Protein AF-A0A519SQ06-F1 (afdb_monomer)

Solvent-accessible surface area (backbone atoms only — not comparable to full-atom values): 6888 Å² total; per-residue (Å²): 136,70,93,83,74,83,56,91,84,48,55,65,47,72,74,46,52,92,54,62,77,70,49,57,60,51,27,54,50,47,44,52,56,49,50,54,53,48,53,51,50,59,60,71,70,55,85,63,97,78,85,66,80,49,72,61,54,48,53,48,54,54,50,53,53,60,54,54,50,48,43,42,72,37,90,89,42,56,62,66,65,45,53,50,51,53,51,52,51,51,52,49,54,52,49,54,55,51,47,29,74,76,29,73,68,47,34,31,61,63,71,65,64,74,120

Structure (mmCIF, N/CA/C/O backbone):
data_AF-A0A519SQ06-F1
#
_entry.id   AF-A0A519SQ06-F1
#
loop_
_atom_site.group_PDB
_atom_site.id
_atom_site.type_symbol
_atom_site.label_atom_id
_atom_site.label_alt_id
_atom_site.label_comp_id
_atom_site.label_asym_id
_atom_site.label_entity_id
_atom_site.label_seq_id
_atom_site.pdbx_PDB_ins_code
_atom_site.Cartn_x
_atom_site.Cartn_y
_atom_site.Cartn_z
_atom_site.occupancy
_atom_site.B_iso_or_equiv
_atom_site.auth_seq_id
_atom_site.auth_comp_id
_atom_site.auth_asym_id
_atom_site.auth_atom_id
_atom_site.pdbx_PDB_model_num
ATOM 1 N N . MET A 1 1 ? 29.173 -5.061 -7.944 1.00 55.84 1 MET A N 1
ATOM 2 C CA . MET A 1 1 ? 29.307 -3.908 -8.856 1.00 55.84 1 MET A CA 1
ATOM 3 C C . MET A 1 1 ? 30.691 -3.307 -8.646 1.00 55.84 1 MET A C 1
ATOM 5 O O . MET A 1 1 ? 31.015 -2.982 -7.506 1.00 55.84 1 MET A O 1
ATOM 9 N N . LYS A 1 2 ? 31.554 -3.299 -9.669 1.00 45.38 2 LYS A N 1
ATOM 10 C CA . LYS A 1 2 ? 32.916 -2.749 -9.555 1.00 45.38 2 LYS A CA 1
ATOM 11 C C . LYS A 1 2 ? 32.844 -1.223 -9.704 1.00 45.38 2 LYS A C 1
ATOM 13 O O . LYS A 1 2 ? 31.951 -0.709 -10.364 1.00 45.38 2 LYS A O 1
ATOM 18 N N . LYS A 1 3 ? 33.758 -0.489 -9.062 1.00 58.38 3 LYS A N 1
ATOM 19 C CA . LYS A 1 3 ? 33.759 0.992 -9.002 1.00 58.38 3 LYS A CA 1
ATOM 20 C C . LYS A 1 3 ? 34.054 1.681 -10.351 1.00 58.38 3 LYS A C 1
ATOM 22 O O . LYS A 1 3 ? 34.097 2.903 -10.404 1.00 58.38 3 LYS A O 1
ATOM 27 N N . GLU A 1 4 ? 34.241 0.905 -11.414 1.00 60.28 4 GLU A N 1
ATOM 28 C CA . GLU A 1 4 ? 34.690 1.346 -12.740 1.00 60.28 4 GLU A CA 1
ATOM 29 C C . GLU A 1 4 ? 33.514 1.642 -13.703 1.00 60.28 4 GLU A C 1
ATOM 31 O O . GLU A 1 4 ? 33.725 2.221 -14.762 1.00 60.28 4 GLU A O 1
ATOM 36 N N . ASP A 1 5 ? 32.266 1.340 -13.308 1.00 58.56 5 ASP A N 1
ATOM 37 C CA . ASP A 1 5 ? 31.071 1.411 -14.174 1.00 58.56 5 ASP A CA 1
ATOM 38 C C . ASP A 1 5 ? 30.225 2.694 -14.018 1.00 58.56 5 ASP A C 1
ATOM 40 O O . ASP A 1 5 ? 29.101 2.758 -14.527 1.00 58.56 5 ASP A O 1
ATOM 44 N N . ILE A 1 6 ? 30.686 3.705 -13.272 1.00 60.03 6 ILE A N 1
ATOM 45 C CA . ILE A 1 6 ? 29.939 4.963 -13.079 1.00 60.03 6 ILE A CA 1
ATOM 46 C C . ILE A 1 6 ? 30.398 5.971 -14.135 1.00 60.03 6 ILE A C 1
ATOM 48 O O . ILE A 1 6 ? 31.214 6.853 -13.877 1.00 60.03 6 ILE A O 1
ATOM 52 N N . VAL A 1 7 ? 29.881 5.816 -15.351 1.00 65.94 7 VAL A N 1
ATOM 53 C CA . VAL A 1 7 ? 30.146 6.724 -16.470 1.00 65.94 7 VAL A CA 1
ATOM 54 C C . VAL A 1 7 ? 28.950 7.670 -16.621 1.00 65.94 7 VAL A C 1
ATOM 56 O O . VAL A 1 7 ? 27.833 7.226 -16.868 1.00 65.94 7 VAL A O 1
ATOM 59 N N . PHE A 1 8 ? 29.167 8.986 -16.497 1.00 65.81 8 PHE A N 1
ATOM 60 C CA . PHE A 1 8 ? 28.112 10.012 -16.648 1.00 65.81 8 PHE A CA 1
ATOM 61 C C . PHE A 1 8 ? 27.435 10.007 -18.033 1.00 65.81 8 PHE A C 1
ATOM 63 O O . PHE A 1 8 ? 26.328 10.509 -18.186 1.00 65.81 8 PHE A O 1
ATOM 70 N N . SER A 1 9 ? 28.093 9.424 -19.037 1.00 70.19 9 SER A N 1
ATOM 71 C CA . SER A 1 9 ? 27.591 9.275 -20.407 1.00 70.19 9 SER A CA 1
ATOM 72 C C . SER A 1 9 ? 26.534 8.172 -20.572 1.00 70.19 9 SER A C 1
ATOM 74 O O . SER A 1 9 ? 25.933 8.072 -21.642 1.00 70.19 9 SER A O 1
ATOM 76 N N . ASP A 1 10 ? 26.313 7.328 -19.562 1.00 75.44 10 ASP A N 1
ATOM 77 C CA . ASP A 1 10 ? 25.464 6.133 -19.648 1.00 75.44 10 ASP A CA 1
ATOM 78 C C . ASP A 1 10 ? 23.989 6.454 -19.317 1.00 75.44 10 ASP A C 1
ATOM 80 O O . ASP A 1 10 ? 23.357 5.856 -18.443 1.00 75.44 10 ASP A O 1
ATOM 84 N N . TRP A 1 11 ? 23.438 7.466 -20.001 1.00 81.81 11 TRP A N 1
ATOM 85 C CA . TRP A 1 11 ? 22.086 8.003 -19.770 1.00 81.81 11 TRP A CA 1
ATOM 86 C C . TRP A 1 11 ? 20.984 6.949 -19.957 1.00 81.81 11 TRP A C 1
ATOM 88 O O . TRP A 1 11 ? 19.940 7.007 -19.308 1.00 81.81 11 TRP A O 1
ATOM 98 N N . GLN A 1 12 ? 21.224 5.952 -20.812 1.00 77.06 12 GLN A N 1
ATOM 99 C CA . GLN A 1 12 ? 20.300 4.843 -21.026 1.00 77.06 12 GLN A CA 1
ATOM 100 C C . GLN A 1 12 ? 20.162 3.985 -19.760 1.00 77.06 12 GLN A C 1
ATOM 102 O O . GLN A 1 12 ? 19.047 3.616 -19.393 1.00 77.06 12 GLN A O 1
ATOM 107 N N . ARG A 1 13 ? 21.266 3.743 -19.041 1.00 77.31 13 ARG A N 1
ATOM 108 C CA . ARG A 1 13 ? 21.257 3.038 -17.752 1.00 77.31 13 ARG A CA 1
ATOM 109 C C . ARG A 1 13 ? 20.608 3.870 -16.648 1.00 77.31 13 ARG A C 1
ATOM 111 O O . ARG A 1 13 ? 20.025 3.311 -15.727 1.00 77.31 13 ARG A O 1
ATOM 118 N N . TRP A 1 14 ? 20.654 5.198 -16.751 1.00 78.25 14 TRP A N 1
ATOM 119 C CA . TRP A 1 14 ? 19.955 6.089 -15.820 1.00 78.25 14 TRP A CA 1
ATOM 120 C C . TRP A 1 14 ? 18.434 6.048 -16.014 1.00 78.25 14 TRP A C 1
ATOM 122 O O . TRP A 1 14 ? 17.700 6.112 -15.032 1.00 78.25 14 TRP A O 1
ATOM 132 N N . LEU A 1 15 ? 17.958 5.930 -17.260 1.00 79.62 15 LEU A N 1
ATOM 133 C CA . LEU A 1 15 ? 16.524 5.908 -17.570 1.00 79.62 15 LEU A CA 1
ATOM 134 C C . LEU A 1 15 ? 15.881 4.525 -17.421 1.00 79.62 15 LEU A C 1
ATOM 136 O O . LEU A 1 15 ? 14.778 4.426 -16.892 1.00 79.62 15 LEU A O 1
ATOM 140 N N . PHE A 1 16 ? 16.539 3.466 -17.894 1.00 77.00 16 PHE A N 1
ATOM 141 C CA . PHE A 1 16 ? 15.963 2.113 -17.928 1.00 77.00 16 PHE A CA 1
ATOM 142 C C . PHE A 1 16 ? 16.541 1.178 -16.858 1.00 77.00 16 PHE A C 1
ATOM 144 O O . PHE A 1 16 ? 16.004 0.093 -16.625 1.00 77.00 16 PHE A O 1
ATOM 151 N N . GLY A 1 17 ? 17.611 1.590 -16.174 1.00 79.69 17 GLY A N 1
ATOM 152 C CA . GLY A 1 17 ? 18.327 0.721 -15.248 1.00 79.69 17 GLY A CA 1
ATOM 153 C C . GLY A 1 17 ? 18.897 -0.504 -15.961 1.00 79.69 17 GLY A C 1
ATOM 154 O O . GLY A 1 17 ? 19.323 -0.437 -17.112 1.00 79.69 17 GLY A O 1
ATOM 155 N N . GLU A 1 18 ? 18.876 -1.636 -15.263 1.00 76.88 18 GLU A N 1
ATOM 156 C CA . GLU A 1 18 ? 19.215 -2.952 -15.823 1.00 76.88 18 GLU A CA 1
ATOM 157 C C . GLU A 1 18 ? 17.979 -3.691 -16.375 1.00 76.88 18 GLU A C 1
ATOM 159 O O . GLU A 1 18 ? 18.082 -4.827 -16.838 1.00 76.88 18 GLU A O 1
ATOM 164 N N . ALA A 1 19 ? 16.793 -3.075 -16.308 1.00 74.31 19 ALA A N 1
ATOM 165 C CA . ALA A 1 19 ? 15.547 -3.709 -16.712 1.00 74.31 19 ALA A CA 1
ATOM 166 C C . ALA A 1 19 ? 15.309 -3.575 -18.231 1.00 74.31 19 ALA A C 1
ATOM 168 O O . ALA A 1 19 ? 15.640 -2.547 -18.829 1.00 74.31 19 ALA A O 1
ATOM 169 N N . PRO A 1 20 ? 14.681 -4.577 -18.877 1.00 82.00 20 PRO A N 1
ATOM 170 C CA . PRO A 1 20 ? 14.287 -4.473 -20.278 1.00 82.00 20 PRO A CA 1
ATOM 171 C C . PRO A 1 20 ? 13.347 -3.275 -20.501 1.00 82.00 20 PRO A C 1
ATOM 173 O O . PRO A 1 20 ? 12.417 -3.099 -19.713 1.00 82.00 20 PRO A O 1
ATOM 176 N N . PRO A 1 21 ? 13.475 -2.499 -21.593 1.00 80.75 21 PRO A N 1
ATOM 177 C CA . PRO A 1 21 ? 12.575 -1.372 -21.867 1.00 80.75 21 PRO A CA 1
ATOM 178 C C . PRO A 1 21 ? 11.085 -1.753 -21.928 1.00 80.75 21 PRO A C 1
ATOM 180 O O . PRO A 1 21 ? 10.222 -0.950 -21.577 1.00 80.75 21 PRO A O 1
ATOM 183 N N . SER A 1 22 ? 10.766 -2.997 -22.306 1.00 84.88 22 SER A N 1
ATOM 184 C CA . SER A 1 22 ? 9.399 -3.540 -22.286 1.00 84.88 22 SER A CA 1
ATOM 185 C C . SER A 1 22 ? 8.788 -3.599 -20.880 1.00 84.88 22 SER A C 1
ATOM 187 O O . SER A 1 22 ? 7.567 -3.512 -20.740 1.00 84.88 22 SER A O 1
ATOM 189 N N . PHE A 1 23 ? 9.617 -3.693 -19.836 1.00 85.50 23 PHE A N 1
ATOM 190 C CA . PHE A 1 23 ? 9.170 -3.725 -18.445 1.00 85.50 23 PHE A CA 1
ATOM 191 C C . PHE A 1 23 ? 8.524 -2.405 -18.014 1.00 85.50 23 PHE A C 1
ATOM 193 O O . PHE A 1 23 ? 7.657 -2.409 -17.151 1.00 85.50 23 PHE A O 1
ATOM 200 N N . VAL A 1 24 ? 8.865 -1.275 -18.642 1.00 87.25 24 VAL A N 1
ATOM 201 C CA . VAL A 1 24 ? 8.234 0.020 -18.335 1.00 87.25 24 VAL A CA 1
ATOM 202 C C . VAL A 1 24 ? 6.728 -0.022 -18.619 1.00 87.25 24 VAL A C 1
ATOM 204 O O . VAL A 1 24 ? 5.926 0.418 -17.794 1.00 87.25 24 VAL A O 1
ATOM 207 N N . GLY A 1 25 ? 6.332 -0.603 -19.758 1.00 89.75 25 GLY A N 1
ATOM 208 C CA . GLY A 1 25 ? 4.922 -0.770 -20.121 1.00 89.75 25 GLY A CA 1
ATOM 209 C C . GLY A 1 25 ? 4.196 -1.760 -19.210 1.00 89.75 25 GLY A C 1
ATOM 210 O O . GLY A 1 25 ? 3.076 -1.499 -18.771 1.00 89.75 25 GLY A O 1
ATOM 211 N N . GLU A 1 26 ? 4.854 -2.867 -18.864 1.00 89.69 26 GLU A N 1
ATOM 212 C CA . GLU A 1 26 ? 4.313 -3.836 -17.911 1.00 89.69 26 GLU A CA 1
ATOM 213 C C . GLU A 1 26 ? 4.112 -3.212 -16.522 1.00 89.69 26 GLU A C 1
ATOM 215 O O . GLU A 1 26 ? 3.044 -3.350 -15.930 1.00 89.69 26 GLU A O 1
ATOM 220 N N . THR A 1 27 ? 5.094 -2.462 -16.027 1.00 91.12 27 THR A N 1
ATOM 221 C CA . THR A 1 27 ? 5.027 -1.732 -14.758 1.00 91.12 27 THR A CA 1
ATOM 222 C C . THR A 1 27 ? 3.893 -0.721 -14.742 1.00 91.12 27 THR A C 1
ATOM 224 O O . THR A 1 27 ? 3.178 -0.642 -13.746 1.00 91.12 27 THR A O 1
ATOM 227 N N . ALA A 1 28 ? 3.661 0.006 -15.837 1.00 91.69 28 ALA A N 1
ATOM 228 C CA . ALA A 1 28 ? 2.525 0.919 -15.941 1.00 91.69 28 ALA A CA 1
ATOM 229 C C . ALA A 1 28 ? 1.179 0.178 -15.810 1.00 91.69 28 ALA A C 1
ATOM 231 O O . ALA A 1 28 ? 0.284 0.631 -15.093 1.00 91.69 28 ALA A O 1
ATOM 232 N N . LEU A 1 29 ? 1.049 -0.998 -16.431 1.00 92.62 29 LEU A N 1
ATOM 233 C CA . LEU A 1 29 ? -0.146 -1.834 -16.302 1.00 92.62 29 LEU A CA 1
ATOM 234 C C . LEU A 1 29 ? -0.297 -2.405 -14.882 1.00 92.62 29 LEU A C 1
ATOM 236 O O . LEU A 1 29 ? -1.381 -2.337 -14.300 1.00 92.62 29 LEU A O 1
ATOM 240 N N . ARG A 1 30 ? 0.790 -2.924 -14.293 1.00 92.12 30 ARG A N 1
ATOM 241 C CA . ARG A 1 30 ? 0.831 -3.414 -12.904 1.00 92.12 30 ARG A CA 1
ATOM 242 C C . ARG A 1 30 ? 0.436 -2.303 -11.924 1.00 92.12 30 ARG A C 1
ATOM 244 O O . ARG A 1 30 ? -0.368 -2.546 -11.025 1.00 92.12 30 ARG A O 1
ATOM 251 N N . ALA A 1 31 ? 0.933 -1.084 -12.137 1.00 92.31 31 ALA A N 1
ATOM 252 C CA . ALA A 1 31 ? 0.591 0.104 -11.359 1.00 92.31 31 ALA A CA 1
ATOM 253 C C . ALA A 1 31 ? -0.908 0.403 -11.412 1.00 92.31 31 ALA A C 1
ATOM 255 O O . ALA A 1 31 ? -1.532 0.620 -10.376 1.00 92.31 31 ALA A O 1
ATOM 256 N N . PHE A 1 32 ? -1.495 0.369 -12.610 1.00 93.56 32 PHE A N 1
ATOM 257 C CA . PHE A 1 32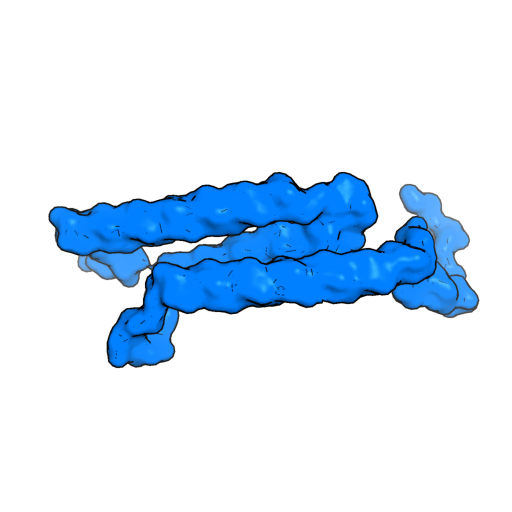 ? -2.921 0.603 -12.801 1.00 93.56 32 PHE A CA 1
ATOM 258 C C . PHE A 1 32 ? -3.776 -0.439 -12.067 1.00 93.56 32 PHE A C 1
ATOM 260 O O . PHE A 1 32 ? -4.693 -0.081 -11.328 1.00 93.56 32 PHE A O 1
ATOM 267 N N . VAL A 1 33 ? -3.444 -1.727 -12.201 1.00 93.12 33 VAL A N 1
ATOM 268 C CA . VAL A 1 33 ? -4.162 -2.815 -11.516 1.00 93.12 33 VAL A CA 1
ATOM 269 C C . VAL A 1 33 ? -4.072 -2.664 -9.998 1.00 93.12 33 VAL A C 1
ATOM 271 O O . VAL A 1 33 ? -5.097 -2.714 -9.315 1.00 93.12 33 VAL A O 1
ATOM 274 N N . ILE A 1 34 ? -2.872 -2.439 -9.454 1.00 92.06 34 ILE A N 1
ATOM 275 C CA . ILE A 1 34 ? -2.711 -2.280 -8.007 1.00 92.06 34 ILE A CA 1
ATOM 276 C C . ILE A 1 34 ? -3.399 -1.010 -7.504 1.00 92.06 34 ILE A C 1
ATOM 278 O O . ILE A 1 34 ? -3.993 -1.038 -6.429 1.00 92.06 34 ILE A O 1
ATOM 282 N N . PHE A 1 35 ? -3.382 0.083 -8.266 1.00 91.38 35 PHE A N 1
ATOM 283 C CA . PHE A 1 35 ? -4.106 1.297 -7.905 1.00 91.38 35 PHE A CA 1
ATOM 284 C C . PHE A 1 35 ? -5.603 1.019 -7.708 1.00 91.38 35 PHE A C 1
ATOM 286 O O . PHE A 1 35 ? -6.168 1.410 -6.686 1.00 91.38 35 PHE A O 1
ATOM 293 N N . LEU A 1 36 ? -6.237 0.273 -8.620 1.00 93.19 36 LEU A N 1
ATOM 294 C CA . LEU A 1 36 ? -7.642 -0.124 -8.476 1.00 93.19 36 LEU A CA 1
ATOM 295 C C . LEU A 1 36 ? -7.872 -0.987 -7.228 1.00 93.19 36 LEU A C 1
ATOM 297 O O . LEU A 1 36 ? -8.796 -0.719 -6.457 1.00 93.19 36 LEU A O 1
ATOM 301 N N . VAL A 1 37 ? -7.013 -1.984 -6.991 1.00 90.75 37 VAL A N 1
ATOM 302 C CA . VAL A 1 37 ? -7.075 -2.830 -5.785 1.00 90.75 37 VAL A CA 1
ATOM 303 C C . VAL A 1 37 ? -6.937 -1.980 -4.520 1.00 90.75 37 VAL A C 1
ATOM 305 O O . VAL A 1 37 ? -7.717 -2.134 -3.581 1.00 90.75 37 VAL A O 1
ATOM 308 N N . MET A 1 38 ? -5.999 -1.035 -4.503 1.00 88.94 38 MET A N 1
ATOM 309 C CA . MET A 1 38 ? -5.769 -0.142 -3.373 1.00 88.94 38 MET A CA 1
ATOM 310 C C . MET A 1 38 ? -6.982 0.745 -3.098 1.00 88.94 38 MET A C 1
ATOM 312 O O . MET A 1 38 ? -7.386 0.885 -1.947 1.00 88.94 38 MET A O 1
ATOM 316 N N . VAL A 1 39 ? -7.608 1.311 -4.133 1.00 89.00 39 VAL A N 1
ATOM 317 C CA . VAL A 1 39 ? -8.836 2.106 -3.979 1.00 89.00 39 VAL A CA 1
ATOM 318 C C . VAL A 1 39 ? -9.943 1.274 -3.328 1.00 89.00 39 VAL A C 1
ATOM 320 O O . VAL A 1 39 ? -10.621 1.761 -2.420 1.00 89.00 39 VAL A O 1
ATOM 323 N N . VAL A 1 40 ? -10.102 0.011 -3.736 1.00 90.44 40 VAL A N 1
ATOM 324 C CA . VAL A 1 40 ? -11.065 -0.913 -3.117 1.00 90.44 40 VAL A CA 1
ATOM 325 C C . VAL A 1 40 ? -10.718 -1.159 -1.647 1.00 90.44 40 VAL A C 1
ATOM 327 O O . VAL A 1 40 ? -11.585 -1.002 -0.789 1.00 90.44 40 VAL A O 1
ATOM 330 N N . ILE A 1 41 ? -9.459 -1.470 -1.330 1.00 86.38 41 ILE A N 1
ATOM 331 C CA . ILE A 1 41 ? -8.998 -1.707 0.048 1.00 86.38 41 ILE A CA 1
ATOM 332 C C . ILE A 1 41 ? -9.236 -0.478 0.929 1.00 86.38 41 ILE A C 1
ATOM 334 O O . ILE A 1 41 ? -9.834 -0.591 1.999 1.00 86.38 41 ILE A O 1
ATOM 338 N N . MET A 1 42 ? -8.846 0.706 0.461 1.00 84.75 42 MET A N 1
ATOM 339 C CA . MET A 1 42 ? -9.041 1.968 1.176 1.00 84.75 42 MET A CA 1
ATOM 340 C C . MET A 1 42 ? -10.526 2.254 1.422 1.00 84.75 42 MET A C 1
ATOM 342 O O . MET A 1 42 ? -10.903 2.737 2.490 1.00 84.75 42 MET A O 1
ATOM 346 N N . ARG A 1 43 ? -11.398 1.911 0.466 1.00 85.56 43 ARG A N 1
ATOM 347 C CA . ARG A 1 43 ? -12.851 2.032 0.635 1.00 85.56 43 ARG A CA 1
ATOM 348 C C . ARG A 1 43 ? -13.390 1.054 1.685 1.00 85.56 43 ARG A C 1
ATOM 350 O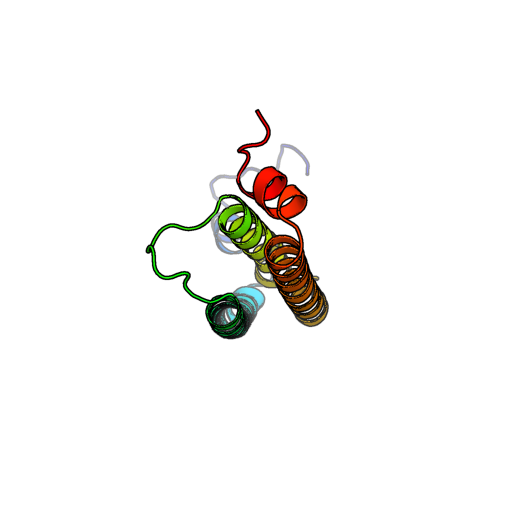 O . ARG A 1 43 ? -14.282 1.426 2.443 1.00 85.56 43 ARG A O 1
ATOM 357 N N . LEU A 1 44 ? -12.831 -0.155 1.767 1.00 84.12 44 LEU A N 1
ATOM 358 C CA . LEU A 1 44 ? -13.195 -1.176 2.759 1.00 84.12 44 LEU A CA 1
ATOM 359 C C . LEU A 1 44 ? -12.677 -0.876 4.174 1.00 84.12 44 LEU A C 1
ATOM 361 O O . LEU A 1 44 ? -13.292 -1.324 5.147 1.00 84.12 44 LEU A O 1
ATOM 365 N N . MET A 1 45 ? -11.583 -0.118 4.306 1.00 78.06 45 MET A N 1
ATOM 366 C CA . MET A 1 45 ? -11.075 0.344 5.605 1.00 78.06 45 MET A CA 1
ATOM 367 C C . MET A 1 45 ? -12.049 1.311 6.301 1.00 78.06 45 MET A C 1
ATOM 369 O O . MET A 1 45 ? -12.111 1.309 7.528 1.00 78.06 45 MET A O 1
ATOM 373 N N . GLY A 1 46 ? -12.878 2.033 5.534 1.00 70.25 46 GLY A N 1
ATOM 374 C CA . GLY A 1 46 ? -13.922 2.929 6.039 1.00 70.25 46 GLY A CA 1
ATOM 375 C C . GLY A 1 46 ? -13.378 4.275 6.535 1.00 70.25 46 GLY A C 1
ATOM 376 O O . GLY A 1 46 ? -12.325 4.349 7.157 1.00 70.25 46 GLY A O 1
ATOM 377 N N . ARG A 1 47 ? -14.099 5.374 6.273 1.00 56.88 47 ARG A N 1
ATOM 378 C CA . ARG A 1 47 ? -13.783 6.690 6.853 1.00 56.88 47 ARG A CA 1
ATOM 379 C C . ARG A 1 47 ? -14.477 6.813 8.205 1.00 56.88 47 ARG A C 1
ATOM 381 O O . ARG A 1 47 ? -15.700 6.926 8.253 1.00 56.88 47 ARG A O 1
ATOM 388 N N . ARG A 1 48 ? -13.725 6.800 9.308 1.00 58.31 48 ARG A N 1
ATOM 389 C CA . ARG A 1 48 ? -14.287 7.156 10.619 1.00 58.31 48 ARG A CA 1
ATOM 390 C C . ARG A 1 48 ? -14.638 8.651 10.619 1.00 58.31 48 ARG A C 1
ATOM 392 O O . ARG A 1 48 ? -13.853 9.481 10.167 1.00 58.31 48 ARG A O 1
ATOM 399 N N . MET A 1 49 ? -15.833 8.977 11.114 1.00 44.59 49 MET A N 1
ATOM 400 C CA . MET A 1 49 ? -16.568 10.252 10.979 1.00 44.59 49 MET A CA 1
ATOM 401 C C . MET A 1 49 ? -15.852 11.554 11.411 1.00 44.59 49 MET A C 1
ATOM 403 O O . MET A 1 49 ? -16.441 12.622 11.300 1.00 44.59 49 MET A O 1
ATOM 407 N N . LYS A 1 50 ? -14.602 11.508 11.889 1.00 49.81 50 LYS A N 1
ATOM 408 C CA . LYS A 1 50 ? -13.861 12.679 12.396 1.00 49.81 50 LYS A CA 1
ATOM 409 C C . LYS A 1 50 ? -12.810 13.245 11.432 1.00 49.81 50 LYS A C 1
ATOM 411 O O . LYS A 1 50 ? -12.158 14.224 11.765 1.00 49.81 50 LYS A O 1
ATOM 416 N N . GLY A 1 51 ? -12.618 12.648 10.253 1.00 59.75 51 GLY A N 1
ATOM 417 C CA . GLY A 1 51 ? -11.672 13.153 9.244 1.00 59.75 51 GLY A CA 1
ATOM 418 C C . GLY A 1 51 ? -10.183 13.009 9.598 1.00 59.75 51 GLY A C 1
ATOM 419 O O . GLY A 1 51 ? -9.342 13.321 8.761 1.00 59.75 51 GLY A O 1
ATOM 420 N N . GLN A 1 52 ? -9.847 12.502 10.789 1.00 63.59 52 GLN A N 1
ATOM 421 C CA . GLN A 1 52 ? -8.477 12.208 11.213 1.00 63.59 52 GLN A CA 1
ATOM 422 C C . GLN A 1 52 ? -8.220 10.701 11.172 1.00 63.59 52 GLN A C 1
ATOM 424 O O . GLN A 1 52 ? -9.039 9.918 11.658 1.00 63.59 52 GLN A O 1
ATOM 429 N N . MET A 1 53 ? -7.086 10.313 10.586 1.00 69.88 53 MET A N 1
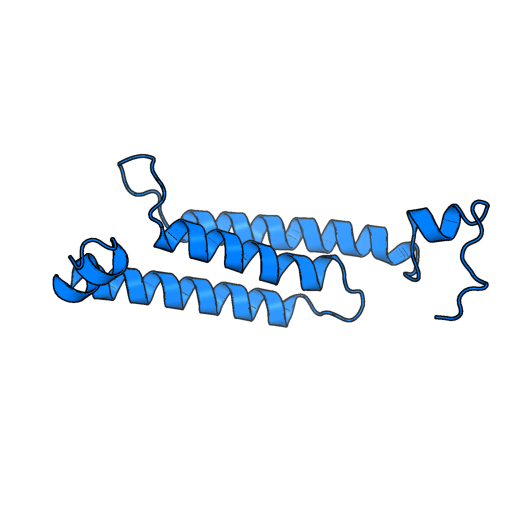ATOM 430 C CA . MET A 1 53 ? -6.615 8.929 10.596 1.00 69.88 53 MET A CA 1
ATOM 431 C C . MET A 1 53 ? -6.076 8.590 11.986 1.00 69.88 53 MET A C 1
ATOM 433 O O . MET A 1 53 ? -5.278 9.342 12.544 1.00 69.88 53 MET A O 1
ATOM 437 N N . SER A 1 54 ? -6.490 7.454 12.540 1.00 76.19 54 SER A N 1
ATOM 438 C CA . SER A 1 54 ? -5.862 6.902 13.744 1.00 76.19 54 SER A CA 1
ATOM 439 C C . SER A 1 54 ? -4.399 6.538 13.458 1.00 76.19 54 SER A C 1
ATOM 441 O O . SER A 1 54 ? -4.056 6.170 12.334 1.00 76.19 54 SER A O 1
ATOM 443 N N . VAL A 1 55 ? -3.539 6.553 14.482 1.00 81.00 55 VAL A N 1
ATOM 444 C CA . VAL A 1 55 ? -2.143 6.069 14.400 1.00 81.00 55 VAL A CA 1
ATOM 445 C C . VAL A 1 55 ? -2.077 4.659 13.798 1.00 81.00 55 VAL A C 1
ATOM 447 O O . VAL A 1 55 ? -1.201 4.351 12.991 1.00 81.00 55 VAL A O 1
ATOM 450 N N . THR A 1 56 ? -3.059 3.817 14.125 1.00 78.38 56 THR A N 1
ATOM 451 C CA . THR A 1 56 ? -3.188 2.460 13.578 1.00 78.38 56 THR A CA 1
ATOM 452 C C . THR A 1 56 ? -3.511 2.446 12.082 1.00 78.38 56 THR A C 1
ATOM 454 O O . THR A 1 56 ? -2.912 1.680 11.331 1.00 78.38 56 THR A O 1
ATOM 457 N N . GLU A 1 57 ? -4.415 3.313 11.624 1.00 79.75 57 GLU A N 1
ATOM 458 C CA . GLU A 1 57 ? -4.772 3.446 10.206 1.00 79.75 57 GLU A CA 1
ATOM 459 C C . GLU A 1 57 ? -3.586 3.979 9.398 1.00 79.75 57 GLU A C 1
ATOM 461 O O . GLU A 1 57 ? -3.302 3.468 8.315 1.00 79.75 57 GLU A O 1
ATOM 466 N N . LEU A 1 58 ? -2.851 4.949 9.953 1.00 85.62 58 LEU A N 1
ATOM 467 C CA . LEU A 1 58 ? -1.628 5.475 9.355 1.00 85.62 58 LEU A CA 1
ATOM 468 C C . LEU A 1 58 ? -0.573 4.374 9.188 1.00 85.62 58 LEU A C 1
ATOM 470 O O . LEU A 1 58 ? -0.023 4.215 8.099 1.00 85.62 58 LEU A O 1
ATOM 474 N N . ALA A 1 59 ? -0.330 3.572 10.229 1.00 86.44 59 ALA A N 1
ATOM 475 C CA . ALA A 1 59 ? 0.612 2.456 10.163 1.00 86.44 59 ALA A CA 1
ATOM 476 C C . ALA A 1 59 ? 0.224 1.433 9.078 1.00 86.44 59 ALA A C 1
ATOM 478 O O . ALA A 1 59 ? 1.088 0.954 8.337 1.00 86.44 59 ALA A O 1
ATOM 479 N N . VAL A 1 60 ? -1.072 1.137 8.925 1.00 86.62 60 VAL A N 1
ATOM 480 C CA . VAL A 1 60 ? -1.551 0.237 7.865 1.00 86.62 60 VAL A CA 1
ATOM 481 C C . VAL A 1 60 ? -1.325 0.841 6.484 1.00 86.62 60 VAL A C 1
ATOM 483 O O . VAL A 1 60 ? -0.769 0.161 5.629 1.00 86.62 60 VAL A O 1
ATOM 486 N N . VAL A 1 61 ? -1.675 2.109 6.258 1.00 87.25 61 VAL A N 1
ATOM 487 C CA . VAL A 1 61 ? -1.459 2.778 4.961 1.00 87.25 61 VAL A CA 1
ATOM 488 C C . VAL A 1 61 ? 0.021 2.787 4.569 1.00 87.25 61 VAL A C 1
ATOM 490 O O . VAL A 1 61 ? 0.350 2.467 3.426 1.00 87.25 61 VAL A O 1
ATOM 493 N N . LEU A 1 62 ? 0.918 3.075 5.517 1.00 89.75 62 LEU A N 1
ATOM 494 C CA . LEU A 1 62 ? 2.366 3.013 5.296 1.00 89.75 62 LEU A CA 1
ATOM 495 C C . LEU A 1 62 ? 2.821 1.599 4.904 1.00 89.75 62 LEU A C 1
ATOM 497 O O . LEU A 1 62 ? 3.570 1.427 3.941 1.00 89.75 62 LEU A O 1
ATOM 501 N N . THR A 1 63 ? 2.316 0.580 5.603 1.00 90.69 63 THR A N 1
ATOM 502 C CA . THR A 1 63 ? 2.634 -0.825 5.312 1.00 90.69 63 THR A CA 1
ATOM 503 C C . THR A 1 63 ? 2.127 -1.247 3.930 1.00 90.69 63 THR A C 1
ATOM 505 O O . THR A 1 63 ? 2.861 -1.878 3.171 1.00 90.69 63 THR A O 1
ATOM 508 N N . LEU A 1 64 ? 0.896 -0.870 3.566 1.00 89.75 64 LEU A N 1
ATOM 509 C CA . LEU A 1 64 ? 0.319 -1.169 2.251 1.00 89.75 64 LEU A CA 1
ATOM 510 C C . LEU A 1 64 ? 1.157 -0.536 1.127 1.00 89.75 64 LEU A C 1
ATOM 512 O O . LEU A 1 64 ? 1.428 -1.195 0.124 1.00 89.75 64 LEU A O 1
ATOM 516 N N . GLY A 1 65 ? 1.613 0.709 1.310 1.00 90.06 65 GLY A N 1
ATOM 517 C CA . GLY A 1 65 ? 2.498 1.387 0.359 1.00 90.06 65 GLY A CA 1
ATOM 518 C C . GLY A 1 65 ? 3.813 0.636 0.131 1.00 90.06 65 GLY A C 1
ATOM 519 O O . GLY A 1 65 ? 4.214 0.429 -1.015 1.00 90.06 65 GLY A O 1
ATOM 520 N N . ALA A 1 66 ? 4.446 0.156 1.205 1.00 89.56 66 ALA A N 1
ATOM 521 C CA . ALA A 1 66 ? 5.688 -0.611 1.120 1.00 89.56 66 ALA A CA 1
ATOM 522 C C . ALA A 1 66 ? 5.514 -1.948 0.374 1.00 89.56 66 ALA A C 1
ATOM 524 O O . ALA A 1 66 ? 6.346 -2.308 -0.458 1.00 89.56 66 ALA A O 1
ATOM 525 N N . VAL A 1 67 ? 4.415 -2.667 0.625 1.00 90.56 67 VAL A N 1
ATOM 526 C CA . VAL A 1 67 ? 4.125 -3.960 -0.026 1.00 90.56 67 VAL A CA 1
ATOM 527 C C . VAL A 1 67 ? 3.893 -3.804 -1.532 1.00 90.56 67 VAL A C 1
ATOM 529 O O . VAL A 1 67 ? 4.283 -4.672 -2.312 1.00 90.56 67 VAL A O 1
ATOM 532 N N . ILE A 1 68 ? 3.263 -2.706 -1.950 1.00 89.62 68 ILE A N 1
ATOM 533 C CA . ILE A 1 68 ? 2.894 -2.446 -3.350 1.00 89.62 68 ILE A CA 1
ATOM 534 C C . ILE A 1 68 ? 4.084 -2.023 -4.207 1.00 89.62 68 ILE A C 1
ATOM 536 O O . ILE A 1 68 ? 4.126 -2.346 -5.394 1.00 89.62 68 ILE A O 1
ATOM 540 N N . ALA A 1 69 ? 5.063 -1.331 -3.623 1.00 88.81 69 ALA A N 1
ATOM 541 C CA . ALA A 1 69 ? 6.239 -0.877 -4.358 1.00 88.81 69 ALA A CA 1
ATOM 542 C C . ALA A 1 69 ? 7.016 -2.047 -4.996 1.00 88.81 69 ALA A C 1
ATOM 544 O O . ALA A 1 69 ? 7.449 -1.947 -6.142 1.00 88.81 69 ALA A O 1
ATOM 545 N N . GLY A 1 70 ? 7.118 -3.183 -4.296 1.00 88.62 70 GLY A N 1
ATOM 546 C CA . GLY A 1 70 ? 7.825 -4.384 -4.757 1.00 88.62 70 GLY A CA 1
ATOM 547 C C . GLY A 1 70 ? 7.382 -4.915 -6.132 1.00 88.62 70 GLY A C 1
ATOM 548 O O . GLY A 1 70 ? 8.172 -4.864 -7.074 1.00 88.62 70 GLY A O 1
ATOM 549 N N . PRO A 1 71 ? 6.140 -5.412 -6.297 1.00 87.19 71 PRO A N 1
ATOM 550 C CA . PRO A 1 71 ? 5.654 -5.986 -7.561 1.00 87.19 71 PRO A CA 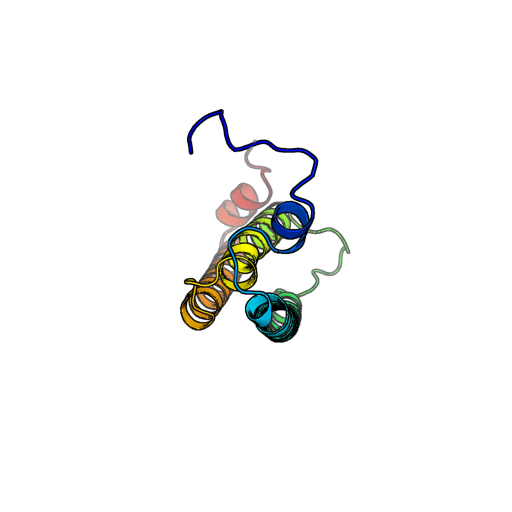1
ATOM 551 C C . PRO A 1 71 ? 5.616 -4.992 -8.728 1.00 87.19 71 PRO A C 1
ATOM 553 O O . PRO A 1 71 ? 5.586 -5.417 -9.884 1.00 87.19 71 PRO A O 1
ATOM 556 N N . MET A 1 72 ? 5.591 -3.686 -8.445 1.00 89.00 72 MET A N 1
ATOM 557 C CA . MET A 1 72 ? 5.617 -2.640 -9.468 1.00 89.00 72 MET A CA 1
ATOM 558 C C . MET A 1 72 ? 7.029 -2.356 -9.972 1.00 89.00 72 MET A C 1
ATOM 560 O O . MET A 1 72 ? 7.188 -2.002 -11.127 1.00 89.00 72 MET A O 1
ATOM 564 N N . GLN A 1 73 ? 8.050 -2.484 -9.127 1.00 86.56 73 GLN A N 1
ATOM 565 C CA . GLN A 1 73 ? 9.412 -2.071 -9.479 1.00 86.56 73 GLN A CA 1
ATOM 566 C C . GLN A 1 73 ? 10.320 -3.246 -9.835 1.00 86.56 73 GLN A C 1
ATOM 568 O O . GLN A 1 73 ? 11.305 -3.064 -10.545 1.00 86.56 73 GLN A O 1
ATOM 573 N N . ILE A 1 74 ? 10.004 -4.446 -9.346 1.00 87.50 74 ILE A N 1
ATOM 574 C CA . ILE A 1 74 ? 10.860 -5.621 -9.483 1.00 87.50 74 ILE A CA 1
ATOM 575 C C . ILE A 1 74 ? 10.311 -6.524 -10.600 1.00 87.50 74 ILE A C 1
ATOM 577 O O . ILE A 1 74 ? 9.223 -7.086 -10.440 1.00 87.50 74 ILE A O 1
ATOM 581 N N . PRO A 1 75 ? 11.062 -6.747 -11.696 1.00 84.56 75 PRO A N 1
ATOM 582 C CA . PRO A 1 75 ? 10.613 -7.591 -12.808 1.00 84.56 75 PRO A CA 1
ATOM 583 C C . PRO A 1 75 ? 10.272 -9.025 -12.407 1.00 84.56 75 PRO A C 1
A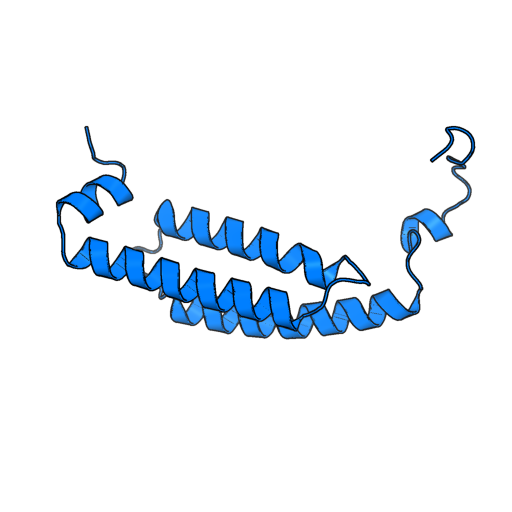TOM 585 O O . PRO A 1 75 ? 9.325 -9.617 -12.922 1.00 84.56 75 PRO A O 1
ATOM 588 N N . THR A 1 76 ? 11.014 -9.571 -11.444 1.00 85.06 76 THR A N 1
ATOM 589 C CA . THR A 1 76 ? 10.852 -10.941 -10.946 1.00 85.06 76 THR A CA 1
ATOM 590 C C . THR A 1 76 ? 9.736 -11.092 -9.912 1.00 85.06 76 THR A C 1
ATOM 592 O O . THR A 1 76 ? 9.370 -12.216 -9.571 1.00 85.06 76 THR A O 1
ATOM 595 N N . ALA A 1 77 ? 9.174 -9.992 -9.403 1.00 85.81 77 ALA A N 1
ATOM 596 C CA . ALA A 1 77 ? 8.099 -10.045 -8.423 1.00 85.81 77 ALA A CA 1
ATOM 597 C C . ALA A 1 77 ? 6.746 -10.242 -9.119 1.00 85.81 77 ALA A C 1
ATOM 599 O O . ALA A 1 77 ? 6.401 -9.528 -10.060 1.00 85.81 77 ALA A O 1
ATOM 600 N N . GLY A 1 78 ? 5.963 -11.211 -8.644 1.00 86.12 78 GLY A N 1
ATOM 601 C CA . GLY A 1 78 ? 4.607 -11.457 -9.132 1.00 86.12 78 GLY A CA 1
ATOM 602 C C . GLY A 1 78 ? 3.570 -10.551 -8.464 1.00 86.12 78 GLY A C 1
ATOM 603 O O . GLY A 1 78 ? 3.689 -10.222 -7.286 1.00 86.12 78 GLY A O 1
ATOM 604 N N . LEU A 1 79 ? 2.500 -10.214 -9.189 1.00 87.50 79 LEU A N 1
ATOM 605 C CA . LEU A 1 79 ? 1.366 -9.455 -8.643 1.00 87.50 79 LEU A CA 1
ATOM 606 C C . LEU A 1 79 ? 0.547 -10.249 -7.614 1.00 87.50 79 LEU A C 1
ATOM 608 O O . LEU A 1 79 ? 0.078 -9.687 -6.626 1.00 87.50 79 LEU A O 1
ATOM 612 N N . LEU A 1 80 ? 0.365 -11.554 -7.840 1.00 88.06 80 LEU A N 1
ATOM 613 C CA . LEU A 1 80 ? -0.494 -12.409 -7.012 1.00 88.06 80 LEU A CA 1
ATOM 614 C C . LEU A 1 80 ? -0.060 -12.467 -5.533 1.00 88.06 80 LEU A C 1
ATOM 616 O O . LEU A 1 80 ? -0.915 -12.231 -4.676 1.00 88.06 80 LEU A O 1
ATOM 620 N N . PRO A 1 81 ? 1.226 -12.712 -5.196 1.00 88.38 81 PRO A N 1
ATOM 621 C CA . PRO A 1 81 ? 1.687 -12.670 -3.808 1.00 88.38 81 PRO A CA 1
ATOM 622 C C . PRO A 1 81 ? 1.410 -11.328 -3.131 1.00 88.38 81 PRO A C 1
ATOM 624 O O . PRO A 1 81 ? 0.963 -11.294 -1.988 1.00 88.38 81 PRO A O 1
ATOM 627 N N . SER A 1 82 ? 1.608 -10.215 -3.839 1.00 88.06 82 SER A N 1
ATOM 628 C CA . SER A 1 82 ? 1.357 -8.883 -3.290 1.00 88.06 82 SER A CA 1
ATOM 629 C C . SER A 1 82 ? -0.122 -8.649 -3.016 1.00 88.06 82 SER A C 1
ATOM 631 O O . SER A 1 82 ? -0.465 -8.169 -1.941 1.00 88.06 82 SER A O 1
ATOM 633 N N . VAL A 1 83 ? -1.010 -9.052 -3.929 1.00 88.75 83 VAL A N 1
ATOM 634 C CA . VAL A 1 83 ? -2.462 -8.990 -3.697 1.00 88.75 83 VAL A CA 1
ATOM 635 C C . VAL A 1 83 ? -2.862 -9.841 -2.487 1.00 88.75 83 VAL A C 1
ATOM 637 O O . VAL A 1 83 ? -3.649 -9.383 -1.660 1.00 88.75 83 VAL A O 1
ATOM 640 N N . ALA A 1 84 ? -2.285 -11.034 -2.322 1.00 90.88 84 ALA A N 1
ATOM 641 C CA . ALA A 1 84 ? -2.543 -11.879 -1.157 1.00 90.88 84 ALA A CA 1
ATOM 642 C C . ALA A 1 84 ? -2.109 -11.208 0.160 1.00 90.88 84 ALA A C 1
ATOM 644 O O . ALA A 1 84 ? -2.872 -11.209 1.128 1.00 90.88 84 ALA A O 1
ATOM 645 N N . VAL A 1 85 ? -0.929 -10.576 0.189 1.00 90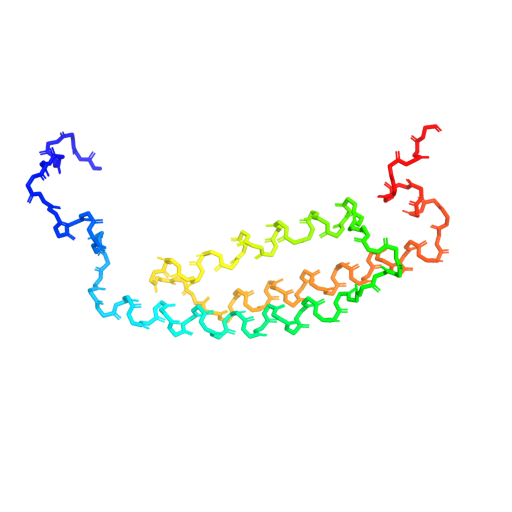.12 85 VAL A N 1
ATOM 646 C CA . VAL A 1 85 ? -0.447 -9.820 1.360 1.00 90.12 85 VAL A CA 1
ATOM 647 C C . VAL A 1 85 ? -1.358 -8.630 1.663 1.00 90.12 85 VAL A C 1
ATOM 649 O O . VAL A 1 85 ? -1.710 -8.411 2.821 1.00 90.12 85 VAL A O 1
ATOM 652 N N . LEU A 1 86 ? -1.791 -7.886 0.642 1.00 88.38 86 LEU A N 1
ATOM 653 C CA . LEU A 1 86 ? -2.720 -6.765 0.808 1.00 88.38 86 LEU A CA 1
ATOM 654 C C . LEU A 1 86 ? -4.056 -7.207 1.420 1.00 88.38 86 LEU A C 1
ATOM 656 O O . LEU A 1 86 ? -4.566 -6.558 2.334 1.00 88.38 86 LEU A O 1
ATOM 660 N N . ILE A 1 87 ? -4.602 -8.332 0.952 1.00 89.62 87 ILE A N 1
ATOM 661 C CA . ILE A 1 87 ? -5.829 -8.920 1.498 1.00 89.62 87 ILE A CA 1
ATOM 662 C C . ILE A 1 87 ? -5.616 -9.342 2.957 1.00 89.62 87 ILE A C 1
ATOM 664 O O . ILE A 1 87 ? -6.432 -9.001 3.814 1.00 89.62 87 ILE A O 1
ATOM 668 N N . ALA A 1 88 ? -4.514 -10.031 3.266 1.00 90.88 88 ALA A N 1
ATOM 669 C CA . ALA A 1 88 ? -4.195 -10.452 4.630 1.00 90.88 88 ALA A CA 1
ATOM 670 C C . ALA A 1 88 ? -4.064 -9.255 5.590 1.00 90.88 88 ALA A C 1
ATOM 672 O O . ALA A 1 88 ? -4.641 -9.272 6.679 1.00 90.88 88 ALA A O 1
ATOM 673 N N . LEU A 1 89 ? -3.384 -8.183 5.168 1.00 88.75 89 LEU A N 1
ATOM 674 C CA . LEU A 1 89 ? -3.267 -6.941 5.939 1.00 88.75 89 LEU A CA 1
ATOM 675 C C . LEU A 1 89 ? -4.627 -6.281 6.179 1.00 88.75 89 LEU A C 1
ATOM 677 O O . LEU A 1 89 ? -4.898 -5.832 7.293 1.00 88.75 89 LEU A O 1
ATOM 681 N N . LEU A 1 90 ? -5.503 -6.255 5.171 1.00 87.19 90 LEU A N 1
ATOM 682 C CA . LEU A 1 90 ? -6.858 -5.724 5.319 1.00 87.19 90 LEU A CA 1
ATOM 683 C C . LEU A 1 90 ? -7.668 -6.523 6.351 1.00 87.19 90 LEU A C 1
ATOM 685 O O . LEU A 1 90 ? -8.329 -5.930 7.209 1.00 87.19 90 LEU A O 1
ATOM 689 N N . PHE A 1 91 ? -7.602 -7.857 6.297 1.00 89.12 91 PHE A N 1
ATOM 690 C CA . PHE A 1 91 ? -8.246 -8.721 7.287 1.00 89.12 91 PHE A CA 1
ATOM 691 C C . PHE A 1 91 ? -7.702 -8.469 8.690 1.00 89.12 91 PHE A C 1
ATOM 693 O O . PHE A 1 91 ? -8.485 -8.327 9.629 1.00 89.12 91 PHE A O 1
ATOM 700 N N . MET A 1 92 ? -6.382 -8.347 8.825 1.00 87.44 92 MET A N 1
ATOM 701 C CA . MET A 1 92 ? -5.742 -8.093 10.109 1.00 87.44 92 MET A CA 1
ATOM 702 C C . MET A 1 92 ? -6.149 -6.729 10.673 1.00 87.44 92 MET A C 1
ATOM 704 O O . MET A 1 92 ? -6.584 -6.656 11.816 1.00 87.44 92 MET A O 1
ATOM 708 N N . HIS A 1 93 ? -6.143 -5.667 9.861 1.00 85.44 93 HIS A N 1
ATOM 709 C CA . HIS A 1 93 ? -6.635 -4.345 10.261 1.00 85.44 93 HIS A CA 1
ATOM 710 C C . HIS A 1 93 ? -8.089 -4.395 10.753 1.00 85.44 93 HIS A C 1
ATOM 712 O O . HIS A 1 93 ? -8.430 -3.822 11.792 1.00 85.44 93 HIS A O 1
ATOM 718 N N . ARG A 1 94 ? -8.960 -5.111 10.033 1.00 84.12 94 ARG A N 1
ATOM 719 C CA . ARG A 1 94 ? -10.371 -5.243 10.407 1.00 84.12 94 ARG A CA 1
ATOM 720 C C . ARG A 1 94 ? -10.550 -6.046 11.693 1.00 84.12 94 ARG A C 1
ATOM 722 O O . ARG A 1 94 ? -11.385 -5.675 12.515 1.00 84.12 94 ARG A O 1
ATOM 729 N N . PHE A 1 95 ? -9.744 -7.086 11.891 1.00 85.81 95 PHE A N 1
ATOM 730 C CA . PHE A 1 95 ? -9.718 -7.869 13.121 1.00 85.81 95 PHE A CA 1
ATOM 731 C C . PHE A 1 95 ? -9.279 -7.025 14.322 1.00 85.81 95 PHE A C 1
ATOM 733 O O . PHE A 1 95 ? -9.966 -7.021 15.341 1.00 85.81 95 PHE A O 1
ATOM 740 N N . THR A 1 96 ? -8.208 -6.238 14.194 1.00 80.69 96 THR A N 1
ATOM 741 C CA . THR A 1 96 ? -7.741 -5.370 15.284 1.00 80.69 96 THR A CA 1
ATOM 742 C C . THR A 1 96 ? -8.771 -4.290 15.623 1.00 80.69 96 THR A C 1
ATOM 744 O O . THR A 1 96 ? -9.045 -4.049 16.795 1.00 80.69 96 THR A O 1
ATOM 747 N N . ASN A 1 97 ? -9.423 -3.698 14.615 1.00 79.19 97 ASN A N 1
ATOM 748 C CA . ASN A 1 97 ? -10.515 -2.744 14.834 1.00 79.19 97 ASN A CA 1
ATOM 749 C C . ASN A 1 97 ? -11.734 -3.377 15.518 1.00 79.19 97 ASN A C 1
ATOM 751 O O . ASN A 1 97 ? -12.371 -2.743 16.358 1.00 79.19 97 ASN A O 1
ATOM 755 N N . TRP A 1 98 ? -12.066 -4.622 15.175 1.00 80.06 98 TRP A N 1
ATOM 756 C CA . TRP A 1 98 ? -13.144 -5.357 15.833 1.00 80.06 98 TRP A CA 1
ATOM 757 C C . TRP A 1 98 ? -12.804 -5.697 17.292 1.00 80.06 98 TRP A C 1
ATOM 759 O O . TRP A 1 98 ? -13.648 -5.536 18.174 1.00 80.06 98 TRP A O 1
ATOM 769 N N . LEU A 1 99 ? -11.560 -6.102 17.573 1.00 78.75 99 LEU A N 1
ATOM 770 C CA . LEU A 1 99 ? -11.083 -6.345 18.938 1.00 78.75 99 LEU A CA 1
ATOM 771 C C . LEU A 1 99 ? -11.134 -5.085 19.804 1.00 78.75 99 LEU A C 1
ATOM 773 O O . LEU A 1 99 ? -11.558 -5.159 20.957 1.00 78.75 99 LEU A O 1
ATOM 777 N N . ALA A 1 100 ? -10.749 -3.938 19.246 1.00 73.69 100 ALA A N 1
ATOM 778 C CA . ALA A 1 100 ? -10.827 -2.656 19.935 1.00 73.69 100 ALA A CA 1
ATOM 779 C C . ALA A 1 100 ? -12.268 -2.272 20.284 1.00 73.69 100 ALA A C 1
ATOM 781 O O . ALA A 1 100 ? -12.525 -1.821 21.392 1.00 73.69 100 ALA A O 1
ATOM 782 N N . PHE A 1 101 ? -13.229 -2.554 19.398 1.00 69.50 101 PHE A N 1
ATOM 783 C CA . PHE A 1 101 ? -14.648 -2.336 19.693 1.00 69.50 101 PHE A CA 1
ATOM 784 C C . PHE A 1 101 ? -15.174 -3.246 20.819 1.00 69.50 101 PHE A C 1
ATOM 786 O O . PHE A 1 101 ? -16.078 -2.866 21.558 1.00 69.50 101 PHE A O 1
ATOM 793 N N . LYS A 1 102 ? -14.621 -4.458 20.964 1.00 75.25 102 LYS A N 1
ATOM 794 C CA . LYS A 1 102 ? -15.059 -5.433 21.977 1.00 75.25 102 LYS A CA 1
ATOM 795 C C . LYS A 1 102 ? -14.373 -5.253 23.338 1.00 75.25 102 LYS A C 1
ATOM 797 O O . LYS A 1 102 ? -14.914 -5.701 24.347 1.00 75.25 102 LYS A O 1
ATOM 802 N N . SER A 1 103 ? -13.190 -4.640 23.391 1.00 73.75 103 SER A N 1
ATOM 803 C CA . SER A 1 103 ? -12.384 -4.529 24.611 1.00 73.75 103 SER A CA 1
ATOM 804 C C . SER A 1 103 ? -11.844 -3.119 24.813 1.00 73.75 103 SER A C 1
ATOM 806 O O . SER A 1 103 ? -10.974 -2.661 24.076 1.00 73.75 103 SER A O 1
ATOM 808 N N . ARG A 1 104 ? -12.261 -2.483 25.914 1.00 65.56 104 ARG A N 1
ATOM 809 C CA . ARG A 1 104 ? -11.775 -1.157 26.323 1.00 65.56 104 ARG A CA 1
ATOM 810 C C . ARG A 1 104 ? -10.261 -1.123 26.568 1.00 65.56 104 ARG A C 1
ATOM 812 O O . ARG A 1 104 ? -9.628 -0.104 26.343 1.00 65.56 104 ARG A O 1
ATOM 819 N N . ARG A 1 105 ? -9.650 -2.250 26.963 1.00 64.56 105 ARG A N 1
ATOM 820 C CA . ARG A 1 105 ? -8.182 -2.374 27.072 1.00 64.56 105 ARG A CA 1
ATOM 821 C C . ARG A 1 105 ? -7.495 -2.375 25.703 1.00 64.56 105 ARG A C 1
ATOM 823 O O . ARG A 1 105 ? -6.427 -1.796 25.571 1.00 64.56 105 ARG A O 1
ATOM 830 N N . ALA A 1 106 ? -8.094 -3.016 24.698 1.00 66.06 106 ALA A N 1
ATOM 831 C CA . ALA A 1 106 ? -7.547 -3.027 23.340 1.00 66.06 106 ALA A CA 1
ATOM 832 C C . ALA A 1 106 ? -7.693 -1.656 22.663 1.00 66.06 106 ALA A C 1
ATOM 834 O O . ALA A 1 106 ? -6.795 -1.238 21.939 1.00 66.06 106 ALA A O 1
ATOM 835 N N . GLU A 1 107 ? -8.783 -0.941 22.952 1.00 69.12 107 GLU A N 1
ATOM 836 C CA . GLU A 1 107 ? -8.971 0.451 22.540 1.00 69.12 107 GLU A CA 1
ATOM 837 C C . GLU A 1 107 ? -7.895 1.375 23.134 1.00 69.12 107 GLU A C 1
ATOM 839 O O . GLU A 1 107 ? -7.240 2.094 22.381 1.00 69.12 107 GLU A O 1
ATOM 844 N N . LEU A 1 108 ? -7.648 1.295 24.449 1.00 68.62 108 LEU A N 1
ATOM 845 C CA . LEU A 1 108 ? -6.626 2.101 25.134 1.00 68.62 108 LEU A CA 1
ATOM 846 C C . LEU A 1 108 ? -5.212 1.836 24.590 1.00 68.62 108 LEU A C 1
ATOM 848 O O . LEU A 1 108 ? -4.465 2.775 24.328 1.00 68.62 108 LEU A O 1
ATOM 852 N N . ILE A 1 109 ? -4.862 0.567 24.340 1.00 73.19 109 ILE A N 1
ATOM 853 C CA . ILE A 1 109 ? -3.568 0.199 23.738 1.00 73.19 109 ILE A CA 1
ATOM 854 C C . ILE A 1 109 ? -3.446 0.745 22.305 1.00 73.19 109 ILE A C 1
ATOM 856 O O . ILE A 1 109 ? -2.382 1.225 21.924 1.00 73.19 109 ILE A O 1
ATOM 860 N N . GLN A 1 110 ? -4.514 0.696 21.500 1.00 69.56 110 GLN A N 1
ATOM 861 C CA . GLN A 1 110 ? -4.491 1.203 20.121 1.00 69.56 110 GLN A CA 1
ATOM 862 C C . GLN A 1 110 ? -4.442 2.729 20.020 1.00 69.56 110 GLN A C 1
ATOM 864 O O . GLN A 1 110 ? -3.855 3.254 19.074 1.00 69.56 110 GLN A O 1
ATOM 869 N N . GLN A 1 111 ? -5.100 3.436 20.939 1.00 69.75 111 GLN A N 1
ATOM 870 C CA . GLN A 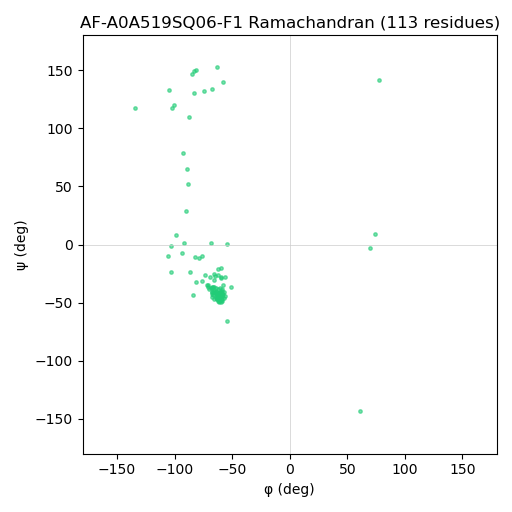1 111 ? -5.112 4.899 20.971 1.00 69.75 111 GLN A CA 1
ATOM 871 C C . GLN A 1 111 ? -3.823 5.472 21.578 1.00 69.75 111 GLN A C 1
ATOM 873 O O . GLN A 1 111 ? -3.572 6.664 21.432 1.00 69.75 111 GLN A O 1
ATOM 878 N N . GLY A 1 112 ? -2.987 4.628 22.196 1.00 65.31 112 GLY A N 1
ATOM 879 C CA . GLY A 1 112 ? -1.772 5.058 22.886 1.00 65.31 112 GLY A CA 1
ATOM 880 C C . GLY A 1 112 ? -2.050 5.741 24.227 1.00 65.31 112 GLY A C 1
ATOM 881 O O . GLY A 1 112 ? -1.122 6.258 24.834 1.00 65.31 112 GLY A O 1
ATOM 882 N N . ASP A 1 113 ? -3.298 5.702 24.701 1.00 58.34 113 ASP A N 1
ATOM 883 C CA . ASP A 1 113 ? -3.771 6.328 25.945 1.00 58.34 113 ASP A CA 1
ATOM 884 C C . ASP A 1 113 ? -3.632 5.365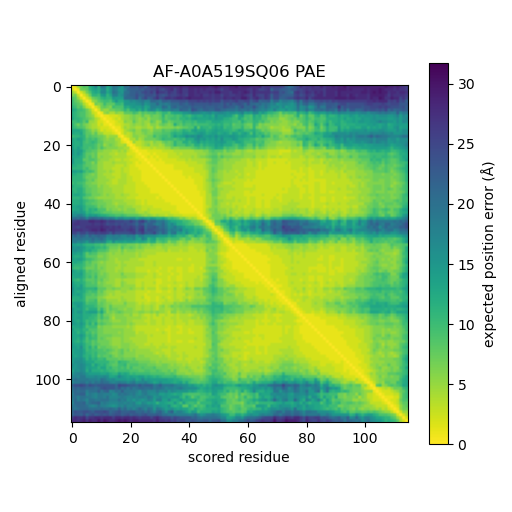 27.144 1.00 58.34 113 ASP A C 1
ATOM 886 O O . ASP A 1 113 ? -4.413 5.362 28.092 1.00 58.34 113 ASP A O 1
ATOM 890 N N . ALA A 1 114 ? -2.646 4.466 27.065 1.00 52.78 114 ALA A N 1
ATOM 891 C CA . ALA A 1 114 ? -2.228 3.595 28.154 1.00 52.78 114 ALA A CA 1
ATOM 892 C C . ALA A 1 114 ? -1.150 4.313 28.985 1.00 52.78 114 ALA A C 1
ATOM 894 O O . ALA A 1 114 ? 0.009 3.898 28.995 1.00 52.78 114 ALA A O 1
ATOM 895 N N . ALA A 1 115 ? -1.535 5.410 29.636 1.00 42.06 115 ALA 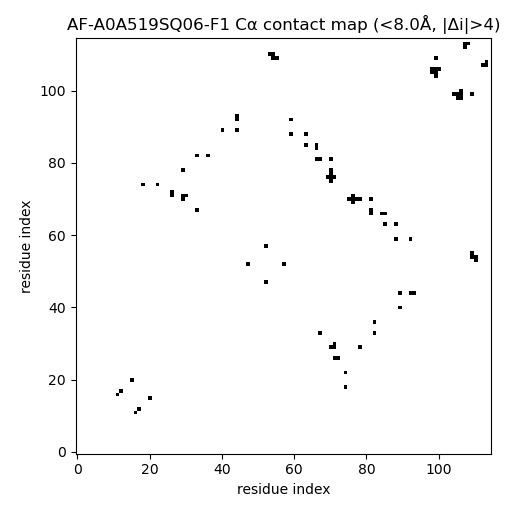A N 1
ATOM 896 C CA . ALA A 1 115 ? -0.757 6.096 30.663 1.00 42.06 115 ALA A CA 1
ATOM 897 C C . ALA A 1 115 ? -1.673 6.449 31.840 1.00 42.06 115 ALA A C 1
ATOM 899 O O . ALA A 1 115 ? -2.778 6.975 31.586 1.00 42.06 115 ALA A O 1
#

Nearest PDB structures (foldseek):
  8i24-assembly1_F  TM=4.435E-01  e=2.051E+00  Acetivibrio thermocellus DSM 1313

Radius of gyration: 19.79 Å; Cα contacts (8 Å, |Δi|>4): 49; chains: 1; bounding box: 51×26×53 Å

Mean predicted aligned error: 8.92 Å

Foldseek 3Di:
DDPPPPDPPPVVCVVQPVHDPVLVVVLVVLVVVVVVLVVVLVVLLDDDPPNDDFPLNVVLVVVLVVLSVDCSPPPPDDSVVSSVVSVVSSVVSVVLVVVLVVDVVSVCVRNVVPD

Sequence (115 aa):
MKKEDIVFSDWQRWLFGEAPPSFVGETALRAFVIFLVMVVIMRLMGRRMKGQMSVTELAVVLTLGAVIAGPMQIPTAGLLPSVAVLIALLFMHRFTNWLAFKSRRAELIQQGDAA

pLDDT: mean 79.36, std 12.23, range [42.06, 93.56]

Secondary structure (DSSP, 8-state):
--TT---TT-HHHHHHTTS-THHHHHHHHHHHHHHHHHHHHHHHH---TTS---HHHHHHHHHHHHHHHHHHH-TT--HHHHHHHHHHHHHHHHHHHHHHHH-HHHHHHHHT---